Protein AF-A0A1Q6X1Z7-F1 (afdb_monomer_lite)

Sequence (160 aa):
MKRMRLGTMADRFVSDAEPDEGPIGLAHPVESYSLSGSLVGNVWKLTFRNGDESGTLNLPLPAKMLRYAADIHDGQTIGGDSRKPLLYKEWRFEGEVNGTGFFKAGIVARTKYFLVLQGRGNNCDTAEDFTHWRLKITGNKTDYAFYGELSTPAPDEQNE

Radius of gyration: 17.11 Å; chains: 1; bounding box: 55×32×43 Å

Structure (mmCIF, N/CA/C/O backbone):
data_AF-A0A1Q6X1Z7-F1
#
_entry.id   AF-A0A1Q6X1Z7-F1
#
loop_
_atom_site.group_PDB
_atom_site.id
_atom_site.type_symbol
_atom_site.label_atom_id
_atom_site.label_alt_id
_atom_site.label_comp_id
_atom_site.label_asym_id
_atom_site.label_entity_id
_atom_site.label_seq_id
_atom_site.pdbx_PDB_ins_code
_atom_site.Cartn_x
_atom_site.Cartn_y
_atom_site.Cartn_z
_atom_site.occupancy
_atom_site.B_iso_or_equiv
_atom_site.auth_seq_id
_atom_site.auth_comp_id
_atom_site.auth_asym_id
_atom_site.auth_atom_id
_atom_site.pdbx_PDB_model_num
ATOM 1 N N . MET A 1 1 ? 11.617 -4.748 -0.508 1.00 69.31 1 MET A N 1
ATOM 2 C CA . MET A 1 1 ? 10.543 -4.256 0.391 1.00 69.31 1 MET A CA 1
ATOM 3 C C . MET A 1 1 ? 11.058 -3.428 1.564 1.00 69.31 1 MET A C 1
ATOM 5 O O . MET A 1 1 ? 10.510 -2.361 1.765 1.00 69.31 1 MET A O 1
ATOM 9 N N . LYS A 1 2 ? 12.109 -3.840 2.301 1.00 73.31 2 LYS A N 1
ATOM 10 C CA . LYS A 1 2 ? 12.648 -3.070 3.452 1.00 73.31 2 LYS A CA 1
ATOM 11 C C . LYS A 1 2 ? 12.961 -1.593 3.154 1.00 73.31 2 LYS A C 1
ATOM 13 O O . LYS A 1 2 ? 12.865 -0.761 4.043 1.00 73.31 2 LYS A O 1
ATOM 18 N N . ARG A 1 3 ? 13.305 -1.278 1.903 1.00 84.88 3 ARG A N 1
ATOM 19 C CA . ARG A 1 3 ? 13.623 0.080 1.446 1.00 84.88 3 ARG A CA 1
ATOM 20 C C . ARG A 1 3 ? 12.415 0.888 0.968 1.00 84.88 3 ARG A C 1
ATOM 22 O O . ARG A 1 3 ? 12.552 2.087 0.782 1.00 84.88 3 ARG A O 1
ATOM 29 N N . MET A 1 4 ? 11.249 0.273 0.762 1.00 84.94 4 MET A N 1
ATOM 30 C CA . MET A 1 4 ? 10.068 0.977 0.250 1.00 84.94 4 MET A CA 1
ATOM 31 C C . MET A 1 4 ? 9.529 1.959 1.286 1.00 84.94 4 MET A C 1
ATOM 33 O O . MET A 1 4 ? 9.412 1.626 2.466 1.00 84.94 4 MET A O 1
ATOM 37 N N . ARG A 1 5 ? 9.169 3.157 0.828 1.00 86.50 5 ARG A N 1
ATOM 38 C CA . ARG A 1 5 ? 8.571 4.207 1.650 1.00 86.50 5 ARG A CA 1
ATOM 39 C C . ARG A 1 5 ? 7.288 4.678 0.989 1.00 86.50 5 ARG A C 1
ATOM 41 O O . ARG A 1 5 ? 7.267 4.911 -0.213 1.00 86.50 5 ARG A O 1
ATOM 48 N N . LEU A 1 6 ? 6.227 4.805 1.773 1.00 88.81 6 LEU A N 1
ATOM 49 C CA . LEU A 1 6 ? 4.983 5.395 1.292 1.00 88.81 6 LEU A CA 1
ATOM 50 C C . LEU A 1 6 ? 5.122 6.913 1.231 1.00 88.81 6 LEU A C 1
ATOM 52 O O . LEU A 1 6 ? 5.811 7.503 2.065 1.00 88.81 6 LEU A O 1
ATOM 56 N N . GLY A 1 7 ? 4.457 7.517 0.250 1.00 89.81 7 GLY A N 1
ATOM 57 C CA . GLY A 1 7 ? 4.226 8.952 0.201 1.00 89.81 7 GLY A CA 1
ATOM 58 C C . GLY A 1 7 ? 3.431 9.458 1.403 1.00 89.81 7 GLY A C 1
ATOM 59 O O . GLY A 1 7 ? 2.921 8.695 2.228 1.00 89.81 7 GLY A O 1
ATOM 60 N N . THR A 1 8 ? 3.332 10.779 1.494 1.00 93.38 8 THR A N 1
ATOM 61 C CA . THR A 1 8 ? 2.674 11.475 2.606 1.00 93.38 8 THR A CA 1
ATOM 62 C C . THR A 1 8 ? 1.191 11.737 2.369 1.00 93.38 8 THR A C 1
ATOM 64 O O . THR A 1 8 ? 0.540 12.319 3.234 1.00 93.38 8 THR A O 1
ATOM 67 N N . MET A 1 9 ? 0.656 11.317 1.222 1.00 93.75 9 MET A N 1
ATOM 68 C CA . MET A 1 9 ? -0.737 11.506 0.830 1.00 93.75 9 MET A CA 1
ATOM 69 C C . MET A 1 9 ? -1.337 10.206 0.298 1.00 93.75 9 MET A C 1
ATOM 71 O O . MET A 1 9 ? -0.627 9.345 -0.231 1.00 93.75 9 MET A O 1
ATOM 75 N N . ALA A 1 10 ? -2.651 10.083 0.451 1.00 91.50 10 ALA A N 1
ATOM 76 C CA . ALA A 1 10 ? -3.454 9.036 -0.149 1.00 91.50 10 ALA A CA 1
ATOM 77 C C . ALA A 1 10 ? -4.808 9.590 -0.591 1.00 91.50 10 ALA A C 1
ATOM 79 O O . ALA A 1 10 ? -5.548 10.140 0.225 1.00 91.50 10 ALA A O 1
ATOM 80 N N . ASP A 1 11 ? -5.152 9.363 -1.851 1.00 90.50 11 ASP A N 1
ATOM 81 C CA . ASP A 1 11 ? -6.425 9.771 -2.428 1.00 90.50 11 ASP A CA 1
ATOM 82 C C . ASP A 1 11 ? -7.406 8.604 -2.409 1.00 90.50 11 ASP A C 1
ATOM 84 O O . ASP A 1 11 ? -7.071 7.455 -2.716 1.00 90.50 11 ASP A O 1
ATOM 88 N N . ARG A 1 12 ? -8.638 8.884 -2.006 1.00 87.50 12 ARG A N 1
ATOM 89 C CA . ARG A 1 12 ? -9.717 7.908 -1.946 1.00 87.50 12 ARG A CA 1
ATOM 90 C C . ARG A 1 12 ? -10.347 7.757 -3.323 1.00 87.50 12 ARG A C 1
ATOM 92 O O . ARG A 1 12 ? -10.688 8.739 -3.971 1.00 87.50 12 ARG A O 1
ATOM 99 N N . PHE A 1 13 ? -10.604 6.515 -3.713 1.00 72.44 13 PHE A N 1
ATOM 100 C CA . PHE A 1 13 ? -11.340 6.187 -4.926 1.00 72.44 13 PHE A CA 1
ATOM 101 C C . PHE A 1 13 ? -12.537 5.294 -4.588 1.00 72.44 13 PHE A C 1
ATOM 103 O O . PHE A 1 13 ? -12.402 4.312 -3.850 1.00 72.44 13 PHE A O 1
ATOM 110 N N . VAL A 1 14 ? -13.705 5.629 -5.135 1.00 62.56 14 VAL A N 1
ATOM 111 C CA . VAL A 1 14 ? -14.913 4.792 -5.084 1.00 62.56 14 VAL A CA 1
ATOM 112 C C . VAL A 1 14 ? -15.009 4.093 -6.437 1.00 62.56 14 VAL A C 1
ATOM 114 O O . VAL A 1 14 ? -14.918 4.748 -7.470 1.00 62.56 14 VAL A O 1
ATOM 117 N N . SER A 1 15 ? -15.086 2.762 -6.463 1.00 51.16 15 SER A 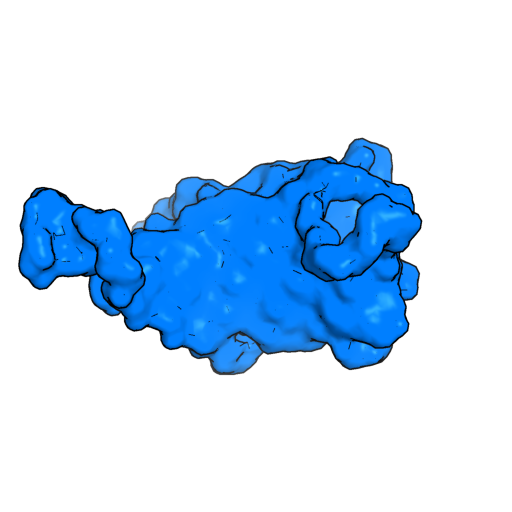N 1
ATOM 118 C CA . SER A 1 15 ? -15.240 2.029 -7.724 1.00 51.16 15 SER A CA 1
ATOM 119 C C . SER A 1 15 ? -16.711 2.007 -8.118 1.00 51.16 15 SER A C 1
ATOM 121 O O . SER A 1 15 ? -17.430 1.215 -7.524 1.00 51.16 15 SER A O 1
ATOM 123 N N . ASP A 1 16 ? -17.128 2.860 -9.058 1.00 48.50 16 ASP A N 1
ATOM 124 C CA . ASP A 1 16 ? -18.408 2.842 -9.802 1.00 48.50 16 ASP A CA 1
ATOM 125 C C . ASP A 1 16 ? -19.675 2.398 -9.033 1.00 48.50 16 ASP A C 1
ATOM 127 O O . ASP A 1 16 ? -20.607 1.853 -9.622 1.00 48.50 16 ASP A O 1
ATOM 131 N N . ALA A 1 17 ? -19.742 2.633 -7.722 1.00 43.09 17 ALA A N 1
ATOM 132 C CA . ALA A 1 17 ? -21.011 2.699 -7.021 1.00 43.09 17 ALA A CA 1
ATOM 133 C C . ALA A 1 17 ? -21.589 4.074 -7.347 1.00 43.09 17 ALA A C 1
ATOM 135 O O . ALA A 1 17 ? -20.845 5.057 -7.387 1.00 43.09 17 ALA A O 1
ATOM 136 N N . GLU A 1 18 ? -22.876 4.103 -7.677 1.00 44.69 18 GLU A N 1
ATOM 137 C CA . GLU A 1 18 ? -23.630 5.285 -8.088 1.00 44.69 18 GLU A CA 1
ATOM 138 C C . GLU A 1 18 ? -23.192 6.543 -7.311 1.00 44.69 18 GLU A C 1
ATOM 140 O O . GLU A 1 18 ? -22.967 6.458 -6.104 1.00 44.69 18 GLU A O 1
ATOM 145 N N . PRO A 1 19 ? -23.065 7.712 -7.971 1.00 47.94 19 PRO A N 1
ATOM 146 C CA . PRO A 1 19 ? -22.452 8.922 -7.404 1.00 47.94 19 PRO A CA 1
ATOM 147 C C . PRO A 1 19 ? -23.068 9.421 -6.081 1.00 47.94 19 PRO A C 1
ATOM 149 O O . PRO A 1 19 ? -22.464 10.266 -5.422 1.00 47.94 19 PRO A O 1
ATOM 152 N N . ASP A 1 20 ? -24.226 8.886 -5.683 1.00 49.50 20 ASP A N 1
ATOM 153 C CA . ASP A 1 20 ? -24.947 9.223 -4.456 1.00 49.50 20 ASP A CA 1
ATOM 154 C C . ASP A 1 20 ? -24.656 8.287 -3.260 1.00 49.50 20 ASP A C 1
ATOM 156 O O . ASP A 1 20 ? -24.997 8.634 -2.125 1.00 49.50 20 ASP A O 1
ATOM 160 N N . GLU A 1 21 ? -23.989 7.140 -3.446 1.00 51.75 21 GLU A N 1
ATOM 161 C CA . GLU A 1 21 ? -23.572 6.271 -2.336 1.00 51.75 21 GLU A CA 1
ATOM 162 C C . GLU A 1 21 ? -22.104 6.525 -1.960 1.00 51.75 21 GLU A C 1
ATOM 164 O O . GLU A 1 21 ? -21.154 6.078 -2.605 1.00 51.75 21 GLU A O 1
ATOM 169 N N . GLY A 1 22 ? -21.902 7.271 -0.869 1.00 57.12 22 GLY A N 1
ATOM 170 C CA . GLY A 1 22 ? -20.583 7.455 -0.264 1.00 57.12 22 GLY A CA 1
ATOM 171 C C . GLY A 1 22 ? -19.930 6.123 0.152 1.00 57.12 22 GLY A C 1
ATOM 172 O O . GLY A 1 22 ? -20.608 5.107 0.304 1.00 57.12 22 GLY A O 1
ATOM 173 N N . PRO A 1 23 ? -18.604 6.102 0.385 1.00 64.94 23 PRO A N 1
ATOM 174 C CA . PRO A 1 23 ? -17.887 4.869 0.700 1.00 64.94 23 PRO A CA 1
ATOM 175 C C . PRO A 1 23 ? -18.447 4.203 1.962 1.00 64.94 23 PRO A C 1
ATOM 177 O O . PRO A 1 23 ? -18.491 4.802 3.041 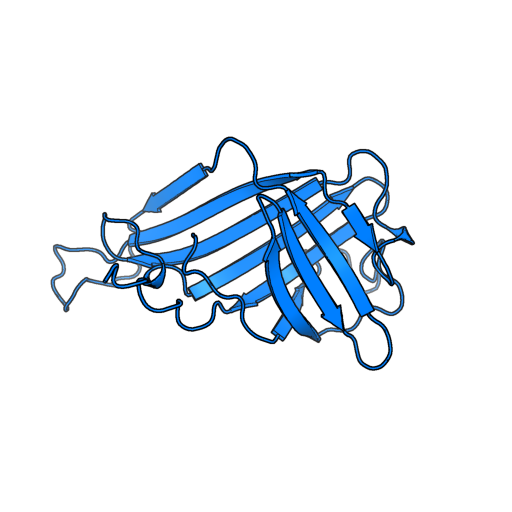1.00 64.94 23 PRO A O 1
ATOM 180 N N . ILE A 1 24 ? -18.829 2.932 1.841 1.00 78.19 24 ILE A N 1
ATOM 181 C CA . ILE A 1 24 ? -19.363 2.153 2.958 1.00 78.19 24 ILE A CA 1
ATOM 182 C C . ILE A 1 24 ? -18.228 1.895 3.958 1.00 78.19 24 ILE A C 1
ATOM 184 O O . ILE A 1 24 ? -17.147 1.441 3.586 1.00 78.19 24 ILE A O 1
ATOM 188 N N . GLY A 1 25 ? -18.471 2.155 5.245 1.00 75.62 25 GLY A N 1
ATOM 189 C CA . GLY A 1 25 ? -17.565 1.751 6.328 1.00 75.62 25 GLY A CA 1
ATOM 190 C C . GLY A 1 25 ? -16.516 2.777 6.769 1.00 75.62 25 GLY A C 1
ATOM 191 O O . GLY A 1 25 ? -15.667 2.427 7.591 1.00 75.62 25 GLY A O 1
ATOM 192 N N . LEU A 1 26 ? -16.577 4.022 6.279 1.00 78.81 26 LEU A N 1
ATOM 193 C CA . LEU A 1 26 ? -15.749 5.143 6.746 1.00 78.81 26 LEU A CA 1
ATOM 194 C C . LEU A 1 26 ? -16.594 6.206 7.455 1.00 78.81 26 LEU A C 1
ATOM 196 O O . LEU A 1 26 ? -17.610 6.650 6.926 1.00 78.81 26 LEU A O 1
ATOM 200 N N . ALA A 1 27 ? -16.146 6.657 8.627 1.00 75.50 27 ALA A N 1
ATOM 201 C CA . ALA A 1 27 ? -16.691 7.865 9.247 1.00 75.50 27 ALA A CA 1
ATOM 202 C C . ALA A 1 27 ? -16.086 9.116 8.579 1.00 75.50 27 ALA A C 1
ATOM 204 O O . ALA A 1 27 ? -14.877 9.150 8.356 1.00 75.50 27 ALA A O 1
ATOM 205 N N . HIS A 1 28 ? -16.921 10.108 8.249 1.00 80.38 28 HIS A N 1
ATOM 206 C CA . HIS A 1 28 ? -16.536 11.4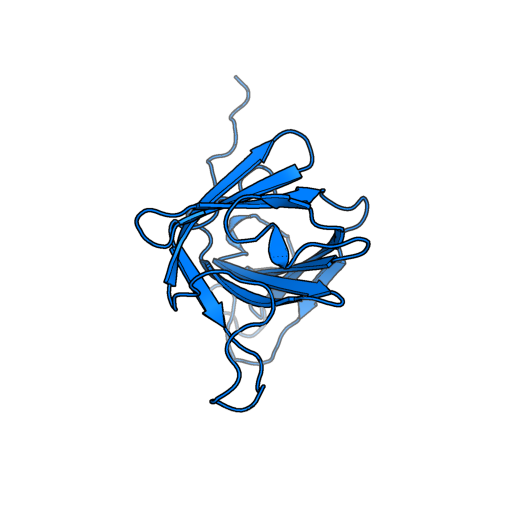10 7.665 1.00 80.38 28 HIS A CA 1
ATOM 207 C C . HIS A 1 28 ? -15.505 11.318 6.522 1.00 80.38 28 HIS A C 1
ATOM 209 O O . HIS A 1 28 ? -14.367 11.791 6.638 1.00 80.38 28 HIS A O 1
ATOM 215 N N . PRO A 1 29 ? -15.863 10.661 5.409 1.00 83.19 29 PRO A N 1
ATOM 216 C CA . PRO A 1 29 ? -14.887 10.333 4.392 1.00 83.19 29 PRO A CA 1
ATOM 217 C C . PRO A 1 29 ? -14.531 11.578 3.551 1.00 83.19 29 PRO A C 1
ATOM 219 O O . PRO A 1 29 ? -15.403 12.197 2.945 1.00 83.19 29 PRO A O 1
ATOM 222 N N . VAL A 1 30 ? -13.236 11.885 3.411 1.00 87.69 30 VAL A N 1
ATOM 223 C CA . VAL A 1 30 ? -12.701 12.970 2.552 1.00 87.69 30 VAL A CA 1
ATOM 224 C C . VAL A 1 30 ? -12.017 12.420 1.299 1.00 87.69 30 VAL A C 1
ATOM 226 O O . VAL A 1 30 ? -11.713 11.228 1.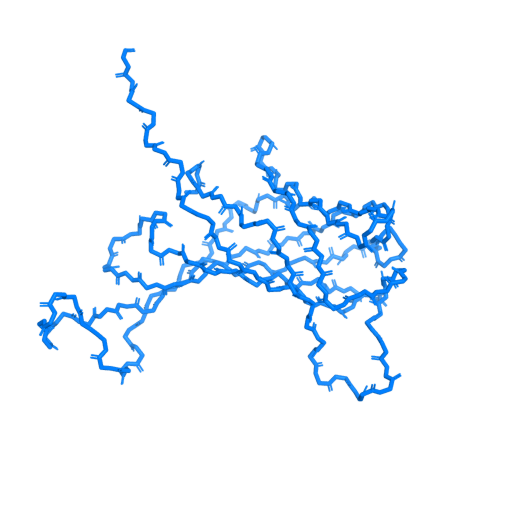236 1.00 87.69 30 VAL A O 1
ATOM 229 N N . GLU A 1 31 ? -11.809 13.252 0.282 1.00 88.25 31 GLU A N 1
ATOM 230 C CA . GLU A 1 31 ? -11.167 12.820 -0.969 1.00 88.25 31 GLU A CA 1
ATOM 231 C C . GLU A 1 31 ? -9.681 12.506 -0.791 1.00 88.25 31 GLU A C 1
ATOM 233 O O . GLU A 1 31 ? -9.209 11.514 -1.333 1.00 88.25 31 GLU A O 1
ATOM 238 N N . SER A 1 32 ? -8.962 13.292 0.012 1.00 92.44 32 SER A N 1
ATOM 239 C CA . SER A 1 32 ? -7.525 13.123 0.224 1.00 92.44 32 SER A CA 1
ATOM 240 C C . SER A 1 32 ? -7.182 13.088 1.708 1.00 92.44 32 SER A C 1
ATOM 242 O O . SER A 1 32 ? -7.750 13.823 2.519 1.00 92.44 32 SER A O 1
ATOM 244 N N . TYR A 1 33 ? -6.247 12.215 2.064 1.00 94.75 33 TYR A N 1
ATOM 245 C CA . TYR A 1 33 ? -5.786 11.988 3.425 1.00 94.75 33 TYR A CA 1
ATOM 246 C C . TYR A 1 33 ? -4.286 12.214 3.501 1.00 94.75 33 TYR A C 1
ATOM 248 O O . TYR A 1 33 ? -3.534 11.706 2.669 1.00 94.75 33 TYR A O 1
ATOM 256 N N . SER A 1 34 ? -3.828 12.848 4.580 1.00 96.12 34 SER A N 1
ATOM 257 C CA . SER A 1 34 ? -2.411 12.731 4.926 1.00 96.12 34 SER A CA 1
ATOM 258 C C . SER A 1 34 ? -2.124 11.304 5.391 1.00 96.12 34 SER A C 1
ATOM 260 O O . SER A 1 34 ? -2.891 10.713 6.160 1.00 96.12 34 SER A O 1
ATOM 262 N N . LEU A 1 35 ? -1.017 10.749 4.917 1.00 96.81 35 LEU A N 1
ATOM 263 C CA . LEU A 1 35 ? -0.603 9.376 5.135 1.00 96.81 35 LEU A CA 1
ATOM 264 C C . LEU A 1 35 ? 0.754 9.337 5.833 1.00 96.81 35 LEU A C 1
ATOM 266 O O . LEU A 1 35 ? 1.691 10.058 5.504 1.00 96.81 35 LEU A O 1
ATOM 270 N N . SER A 1 36 ? 0.877 8.422 6.784 1.00 94.75 36 SER A N 1
ATOM 271 C CA . SER A 1 36 ? 2.169 7.961 7.280 1.00 94.75 36 SER A CA 1
ATOM 272 C C . SER A 1 36 ? 2.155 6.442 7.345 1.00 94.75 36 SER A C 1
ATOM 274 O O . SER A 1 36 ? 1.206 5.861 7.876 1.00 94.75 36 SER A O 1
ATOM 276 N N . GLY A 1 37 ? 3.192 5.805 6.813 1.00 92.69 37 GLY A N 1
ATOM 277 C CA . GLY A 1 37 ? 3.309 4.354 6.770 1.00 92.69 37 GLY A CA 1
ATOM 278 C C . GLY A 1 37 ? 4.622 3.871 7.365 1.00 92.69 37 GLY A C 1
ATOM 279 O O . GLY A 1 37 ? 5.673 4.463 7.127 1.00 92.69 37 GLY A O 1
ATOM 280 N N . SER A 1 38 ? 4.571 2.777 8.116 1.00 91.00 38 SER A N 1
ATOM 281 C CA . SER A 1 38 ? 5.768 2.090 8.593 1.00 91.00 38 SER A CA 1
ATOM 282 C C . SER A 1 38 ? 5.579 0.580 8.581 1.00 91.00 38 SER A C 1
ATOM 284 O O . SER A 1 38 ? 4.472 0.069 8.760 1.00 91.00 38 SER A O 1
ATOM 286 N N . LEU A 1 39 ? 6.676 -0.142 8.370 1.00 90.12 39 LEU A N 1
ATOM 287 C CA . LEU A 1 39 ? 6.719 -1.586 8.541 1.00 90.12 39 LEU A CA 1
ATOM 288 C C . LEU A 1 39 ? 7.219 -1.886 9.958 1.00 90.12 39 LEU A C 1
ATOM 290 O O . LEU A 1 39 ? 8.377 -1.622 10.273 1.00 90.12 39 LEU A O 1
ATOM 294 N N . VAL A 1 40 ? 6.346 -2.415 10.818 1.00 89.81 40 VAL A N 1
ATOM 295 C CA . VAL A 1 40 ? 6.685 -2.792 12.199 1.00 89.81 40 VAL A CA 1
ATOM 296 C C . VAL A 1 40 ? 6.579 -4.306 12.322 1.00 89.81 40 VAL A C 1
ATOM 298 O O . VAL A 1 40 ? 5.492 -4.878 12.230 1.00 89.81 40 VAL A O 1
ATOM 301 N N . GLY A 1 41 ? 7.723 -4.972 12.488 1.00 89.62 41 GLY A N 1
ATOM 302 C CA . GLY A 1 41 ? 7.794 -6.427 12.379 1.00 89.62 41 GLY A CA 1
ATOM 303 C C . GLY A 1 41 ? 7.366 -6.877 10.980 1.00 89.62 41 GLY A C 1
ATOM 304 O O . GLY A 1 41 ? 7.985 -6.496 9.991 1.00 89.62 41 GLY A O 1
ATOM 305 N N . ASN A 1 42 ? 6.289 -7.658 10.899 1.00 91.69 42 ASN A N 1
ATOM 306 C CA . ASN A 1 42 ? 5.730 -8.146 9.636 1.00 91.69 42 ASN A CA 1
ATOM 307 C C . ASN A 1 42 ? 4.364 -7.511 9.314 1.00 91.69 42 ASN A C 1
ATOM 309 O O . ASN A 1 42 ? 3.517 -8.145 8.694 1.00 91.69 42 ASN A O 1
ATOM 313 N N . VAL A 1 43 ? 4.112 -6.289 9.790 1.00 95.12 43 VAL A N 1
ATOM 314 C CA . VAL A 1 43 ? 2.834 -5.588 9.609 1.00 95.12 43 VAL A CA 1
ATOM 315 C C . VAL A 1 43 ? 3.087 -4.190 9.060 1.00 95.12 43 VAL A C 1
ATOM 317 O O . VAL A 1 43 ? 3.798 -3.393 9.674 1.00 95.12 43 VAL A O 1
ATOM 320 N N . TRP A 1 44 ? 2.477 -3.878 7.919 1.00 94.31 44 TRP A N 1
ATOM 321 C CA . TRP A 1 44 ? 2.398 -2.508 7.422 1.00 94.31 44 TRP A CA 1
ATOM 322 C C . TRP A 1 44 ? 1.345 -1.747 8.217 1.00 94.31 44 TRP A C 1
ATOM 324 O O . TRP A 1 44 ? 0.155 -2.055 8.150 1.00 94.31 44 TRP A O 1
ATOM 334 N N . LYS A 1 45 ? 1.788 -0.752 8.981 1.00 96.44 45 LYS A N 1
ATOM 335 C CA . LYS A 1 45 ? 0.929 0.143 9.747 1.00 96.44 45 LYS A CA 1
ATOM 336 C C . LYS A 1 45 ? 0.758 1.444 8.976 1.00 96.44 45 LYS A C 1
ATOM 338 O O . LYS A 1 45 ? 1.703 2.221 8.854 1.00 96.44 45 LYS A O 1
ATOM 343 N N . LEU A 1 46 ? -0.447 1.677 8.468 1.00 97.12 46 LEU A N 1
ATOM 344 C CA . LEU A 1 46 ? -0.797 2.850 7.672 1.00 97.12 46 LEU A CA 1
ATOM 345 C C . LEU A 1 46 ? -1.725 3.745 8.481 1.00 97.12 46 LEU A C 1
ATOM 347 O O . LEU A 1 46 ? -2.811 3.317 8.856 1.00 97.12 46 LEU A O 1
ATOM 351 N N . THR A 1 47 ? -1.303 4.969 8.772 1.00 97.50 47 THR A N 1
ATOM 352 C CA . THR A 1 47 ? -2.114 5.946 9.506 1.00 97.50 47 THR A CA 1
ATOM 353 C C . THR A 1 47 ? -2.539 7.063 8.573 1.00 97.50 47 THR A C 1
ATOM 355 O O . THR A 1 47 ? -1.686 7.762 8.030 1.00 97.50 47 THR A O 1
ATOM 358 N N . PHE A 1 48 ? -3.851 7.219 8.439 1.00 96.81 48 PHE A N 1
ATOM 359 C CA . PHE A 1 48 ? -4.522 8.215 7.618 1.00 96.81 48 PHE A CA 1
ATOM 360 C C . PHE A 1 48 ? -5.087 9.311 8.525 1.00 96.81 48 PHE A C 1
ATOM 362 O O . PHE A 1 48 ? -5.582 9.002 9.615 1.00 96.81 48 PHE A O 1
ATOM 369 N N . ARG A 1 49 ? -5.039 10.573 8.090 1.00 96.38 49 ARG A N 1
ATOM 370 C CA . ARG A 1 49 ? -5.701 11.696 8.777 1.00 96.38 49 ARG A CA 1
ATOM 371 C C . ARG A 1 49 ? -6.485 12.554 7.792 1.00 96.38 49 ARG A C 1
ATOM 373 O O . ARG A 1 49 ? -5.956 12.876 6.728 1.00 96.38 49 ARG A O 1
ATOM 380 N N . ASN A 1 50 ? -7.700 12.937 8.176 1.00 92.44 50 ASN A N 1
ATOM 381 C CA . ASN A 1 50 ? -8.620 13.799 7.417 1.00 92.44 50 ASN A CA 1
ATOM 382 C C . ASN A 1 50 ? -8.697 15.232 7.994 1.00 92.44 50 ASN A C 1
ATOM 384 O O . ASN A 1 50 ? -9.690 15.924 7.797 1.00 92.44 50 ASN A O 1
ATOM 388 N N . GLY A 1 51 ? -7.669 15.658 8.736 1.00 89.69 51 GLY A N 1
ATOM 389 C CA . GLY A 1 51 ? -7.694 16.850 9.584 1.00 89.69 51 GLY A CA 1
ATOM 390 C C . GLY A 1 51 ? -7.509 16.435 11.040 1.00 89.69 51 GLY A C 1
ATOM 391 O O . GLY A 1 51 ? -6.443 15.930 11.397 1.00 89.69 51 GLY A O 1
ATOM 392 N N . ASP A 1 52 ? -8.555 16.599 11.847 1.00 88.38 52 ASP A N 1
ATOM 393 C CA . ASP A 1 52 ? -8.518 16.322 13.288 1.00 88.38 52 ASP A CA 1
ATOM 394 C C . ASP A 1 52 ? -8.712 14.838 13.639 1.00 88.38 52 ASP A C 1
ATOM 396 O O . ASP A 1 52 ? -8.304 14.395 14.717 1.00 88.38 52 ASP A O 1
ATOM 400 N N . GLU A 1 53 ? -9.303 14.038 12.745 1.00 93.75 53 GLU A N 1
ATOM 401 C CA . GLU A 1 53 ? -9.492 12.609 12.981 1.00 93.75 53 GLU A CA 1
ATOM 402 C C . GLU A 1 53 ? -8.369 11.784 12.347 1.00 93.75 53 GLU A C 1
ATOM 404 O O . GLU A 1 53 ? -7.734 12.143 11.350 1.00 93.75 53 GLU A O 1
ATOM 409 N N . SER A 1 54 ? -8.125 10.616 12.937 1.00 95.81 54 SER A N 1
ATOM 410 C CA . SER A 1 54 ? -7.157 9.662 12.415 1.00 95.81 54 SER A CA 1
ATOM 411 C C . SER A 1 54 ? -7.691 8.241 12.470 1.00 95.81 54 SER A C 1
ATOM 413 O O . SER A 1 54 ? -8.513 7.887 13.319 1.00 95.81 54 SER A O 1
ATOM 415 N N . GLY A 1 55 ? -7.204 7.418 11.551 1.00 96.88 55 GLY A N 1
ATOM 416 C CA . GLY A 1 55 ? -7.494 5.998 11.481 1.00 96.88 55 GLY A CA 1
ATOM 417 C C . GLY A 1 55 ? -6.242 5.237 11.084 1.00 96.88 55 GLY A C 1
ATOM 418 O O . GLY A 1 55 ? -5.447 5.706 10.268 1.00 96.88 55 GLY A O 1
ATOM 419 N N . THR A 1 56 ? -6.051 4.052 11.657 1.00 97.56 56 THR A N 1
ATOM 420 C CA . THR A 1 56 ? -4.938 3.175 11.286 1.00 97.56 56 THR A CA 1
ATOM 421 C C . THR A 1 56 ? -5.458 1.896 10.655 1.00 97.56 56 THR A C 1
ATOM 423 O O . THR A 1 56 ? -6.333 1.252 11.225 1.00 97.56 56 THR A O 1
ATOM 426 N N . LEU A 1 57 ? -4.867 1.498 9.529 1.00 97.75 57 LEU A N 1
ATOM 427 C CA . LEU A 1 57 ? -4.976 0.158 8.961 1.00 97.75 57 LEU A CA 1
ATOM 428 C C . LEU A 1 57 ? -3.692 -0.617 9.253 1.00 97.75 57 LEU A C 1
ATOM 430 O O . LEU A 1 57 ? -2.588 -0.134 9.003 1.00 97.75 57 LEU A O 1
ATOM 434 N N . ASN A 1 58 ? -3.841 -1.825 9.780 1.00 97.44 58 ASN A N 1
ATOM 435 C CA . ASN A 1 58 ? -2.745 -2.760 9.994 1.00 97.44 58 ASN A CA 1
ATOM 436 C C . ASN A 1 58 ? -2.880 -3.887 8.973 1.00 97.44 58 ASN A C 1
ATOM 438 O O . ASN A 1 58 ? -3.876 -4.613 9.001 1.00 97.44 58 ASN A O 1
ATOM 442 N N . LEU A 1 59 ? -1.887 -4.014 8.093 1.00 97.19 59 LEU A N 1
ATOM 443 C CA . LEU A 1 59 ? -1.842 -4.980 6.998 1.00 97.19 59 LEU A CA 1
ATOM 444 C C . LEU A 1 59 ? -0.722 -5.997 7.282 1.00 97.19 59 LEU A C 1
ATOM 446 O O . LEU A 1 59 ? 0.452 -5.709 7.020 1.00 97.19 59 LEU A O 1
ATOM 450 N N . PRO A 1 60 ? -1.028 -7.159 7.883 1.00 96.31 60 PRO A N 1
ATOM 451 C CA . PRO A 1 60 ? -0.041 -8.208 8.100 1.00 96.31 60 PRO A CA 1
ATOM 452 C C . PRO A 1 60 ? 0.481 -8.721 6.762 1.00 96.31 60 PRO A C 1
ATOM 454 O O . PRO A 1 60 ? -0.302 -9.145 5.920 1.00 96.31 60 PRO A O 1
ATOM 457 N N . LEU A 1 61 ? 1.797 -8.713 6.567 1.00 93.69 61 LEU A N 1
ATOM 458 C CA . LEU A 1 61 ? 2.403 -9.213 5.341 1.00 93.69 61 LEU A CA 1
ATOM 459 C C . LEU A 1 61 ? 2.107 -10.713 5.178 1.00 93.69 61 LEU A C 1
ATOM 461 O O . LEU A 1 61 ? 2.447 -11.504 6.066 1.00 93.69 61 LEU A O 1
ATOM 465 N N . PRO A 1 62 ? 1.510 -11.129 4.048 1.00 92.88 62 PRO A N 1
ATOM 466 C CA . PRO A 1 62 ? 1.215 -12.527 3.794 1.00 92.88 62 PRO A CA 1
ATOM 467 C C . PRO A 1 62 ? 2.504 -13.318 3.574 1.00 92.88 62 PRO A C 1
ATOM 469 O O . PRO A 1 62 ? 3.514 -12.794 3.105 1.00 92.88 62 PRO A O 1
ATOM 472 N N . ALA A 1 63 ? 2.443 -14.624 3.837 1.00 90.06 63 ALA A N 1
ATOM 473 C CA . ALA A 1 63 ? 3.562 -15.534 3.585 1.00 90.06 63 ALA A CA 1
ATOM 474 C C . ALA A 1 63 ? 3.938 -15.635 2.094 1.00 90.06 63 ALA A C 1
ATOM 476 O O . ALA A 1 63 ? 5.044 -16.051 1.757 1.00 90.06 63 ALA A O 1
ATOM 477 N N . LYS A 1 64 ? 3.010 -15.284 1.196 1.00 91.12 64 LYS A N 1
ATOM 478 C CA . LYS A 1 64 ? 3.207 -15.286 -0.254 1.00 91.12 64 LYS A CA 1
ATOM 479 C C . LYS A 1 64 ? 2.847 -13.924 -0.824 1.00 91.12 64 LYS A C 1
ATOM 481 O O . LYS A 1 64 ? 1.847 -13.332 -0.437 1.00 91.12 64 LYS A O 1
ATOM 486 N N . MET A 1 65 ? 3.641 -13.482 -1.787 1.00 93.31 65 MET A N 1
ATOM 487 C CA . MET A 1 65 ? 3.430 -12.263 -2.557 1.00 93.31 65 MET A CA 1
ATOM 488 C C . MET A 1 65 ? 3.396 -12.638 -4.037 1.00 93.31 65 MET A C 1
ATOM 490 O O . MET A 1 65 ? 4.227 -13.431 -4.487 1.00 93.31 65 MET A O 1
ATOM 494 N N . LEU A 1 66 ? 2.415 -12.115 -4.776 1.00 95.44 66 LEU A N 1
ATOM 495 C CA . LEU A 1 66 ? 2.320 -12.343 -6.217 1.00 95.44 66 LEU A CA 1
ATOM 496 C C . LEU A 1 66 ? 3.089 -11.257 -6.962 1.00 95.44 66 LEU A C 1
ATOM 498 O O . LEU A 1 66 ? 2.952 -10.074 -6.653 1.00 95.44 66 LEU A O 1
ATOM 502 N N . ARG A 1 67 ? 3.865 -11.675 -7.963 1.00 94.81 67 ARG A N 1
ATOM 503 C CA . ARG A 1 67 ? 4.687 -10.803 -8.805 1.00 94.81 67 ARG A CA 1
ATOM 504 C C . ARG A 1 67 ? 4.204 -10.900 -10.239 1.00 94.81 67 ARG A C 1
ATOM 506 O O . ARG A 1 67 ? 4.066 -12.006 -10.755 1.00 94.81 67 ARG A O 1
ATOM 513 N N . TYR A 1 68 ? 3.999 -9.753 -10.868 1.00 95.12 68 TYR A N 1
ATOM 514 C CA . TYR A 1 68 ? 3.705 -9.651 -12.291 1.00 95.12 68 TYR A CA 1
ATOM 515 C C . TYR A 1 68 ? 4.715 -8.717 -12.943 1.00 95.12 68 TYR A C 1
ATOM 517 O O . TYR A 1 68 ? 5.073 -7.688 -12.373 1.00 95.12 68 TYR A O 1
ATOM 525 N N . ALA A 1 69 ? 5.165 -9.092 -14.135 1.00 95.19 69 ALA A N 1
ATOM 526 C CA . ALA A 1 69 ? 5.968 -8.251 -15.002 1.00 95.19 69 ALA A CA 1
ATOM 527 C C . ALA A 1 69 ? 5.560 -8.532 -16.449 1.00 95.19 69 ALA A C 1
ATOM 529 O O . ALA A 1 69 ? 5.515 -9.695 -16.854 1.00 95.19 69 ALA A O 1
ATOM 530 N N . ALA A 1 70 ? 5.230 -7.491 -17.206 1.00 94.62 70 ALA A N 1
ATOM 531 C CA . ALA A 1 70 ? 4.811 -7.626 -18.595 1.00 94.62 70 ALA A CA 1
ATOM 532 C C . ALA A 1 70 ? 5.254 -6.419 -19.422 1.00 94.62 70 ALA A C 1
ATOM 534 O O . ALA A 1 70 ? 5.227 -5.284 -18.945 1.00 94.62 70 ALA A O 1
ATOM 535 N N . ASP A 1 71 ? 5.626 -6.669 -20.675 1.00 93.75 71 ASP A N 1
ATOM 536 C CA . ASP A 1 71 ? 5.615 -5.622 -21.690 1.00 93.75 71 ASP A CA 1
ATOM 537 C C . ASP A 1 71 ? 4.152 -5.372 -22.072 1.00 93.75 71 ASP A C 1
ATOM 539 O O . ASP A 1 71 ? 3.466 -6.278 -22.543 1.00 93.75 71 ASP A O 1
ATOM 543 N N . ILE A 1 72 ? 3.667 -4.161 -21.807 1.00 93.75 72 ILE A N 1
ATOM 544 C CA . ILE A 1 72 ? 2.298 -3.742 -22.138 1.00 93.75 72 ILE A CA 1
ATOM 545 C C . ILE A 1 72 ? 2.223 -3.030 -23.494 1.00 93.75 72 ILE A C 1
ATOM 547 O O . ILE A 1 72 ? 1.183 -2.473 -23.836 1.00 93.75 72 ILE A O 1
ATOM 551 N N . HIS A 1 73 ? 3.317 -3.053 -24.263 1.00 91.44 73 HIS A N 1
ATOM 552 C CA . HIS A 1 73 ? 3.432 -2.497 -25.608 1.00 91.44 73 HIS A CA 1
ATOM 553 C C . HIS A 1 73 ? 3.063 -1.005 -25.696 1.00 91.44 73 HIS A C 1
ATOM 555 O O . HIS A 1 73 ? 2.520 -0.542 -26.697 1.00 91.44 73 HIS A O 1
ATOM 561 N N . ASP A 1 74 ? 3.399 -0.233 -24.659 1.00 91.88 74 ASP A N 1
ATOM 562 C CA . ASP A 1 74 ? 3.178 1.220 -24.587 1.00 91.88 74 ASP A CA 1
ATOM 563 C C . ASP A 1 74 ? 4.336 2.049 -25.181 1.00 91.88 74 ASP A C 1
ATOM 565 O O . ASP A 1 74 ? 4.340 3.278 -25.101 1.00 91.88 74 ASP A O 1
ATOM 569 N N . GLY A 1 75 ? 5.328 1.376 -25.773 1.00 90.75 75 GLY A N 1
ATOM 570 C CA . GLY A 1 75 ? 6.487 1.986 -26.425 1.00 90.75 75 GLY A CA 1
ATOM 571 C C . GLY A 1 75 ? 7.616 2.409 -25.480 1.00 90.75 75 GLY A C 1
ATOM 572 O O . GLY A 1 75 ? 8.622 2.941 -25.956 1.00 90.75 75 GLY A O 1
ATOM 573 N N . GLN A 1 76 ? 7.503 2.177 -24.167 1.00 91.75 76 GLN A N 1
ATOM 574 C CA . GLN A 1 76 ? 8.565 2.529 -23.223 1.00 91.75 76 GLN A CA 1
ATOM 575 C C . GLN A 1 76 ? 9.705 1.514 -23.245 1.00 91.75 76 GLN A C 1
ATOM 577 O O . GLN A 1 76 ? 9.505 0.301 -23.277 1.00 91.75 76 GLN A O 1
ATOM 582 N N . THR A 1 77 ? 10.936 2.020 -23.220 1.00 91.50 77 THR A N 1
ATOM 583 C CA . THR A 1 77 ? 12.145 1.214 -23.412 1.00 91.50 77 THR A CA 1
ATOM 584 C C . THR A 1 77 ? 13.235 1.605 -22.430 1.00 91.50 77 THR A C 1
ATOM 586 O O . THR A 1 77 ? 13.340 2.753 -21.992 1.00 91.50 77 THR A O 1
ATOM 589 N N . ILE A 1 78 ? 14.082 0.641 -22.083 1.00 86.81 78 ILE A N 1
ATOM 590 C CA . ILE A 1 78 ? 15.229 0.874 -21.210 1.00 86.81 78 ILE A CA 1
ATOM 591 C C . ILE A 1 78 ? 16.308 1.598 -22.019 1.00 86.81 78 ILE A C 1
ATOM 593 O O . ILE A 1 78 ? 16.889 1.032 -22.945 1.00 86.81 78 ILE A O 1
ATOM 597 N N . GLY A 1 79 ? 16.587 2.854 -21.659 1.00 85.38 79 GLY A N 1
ATOM 598 C CA . GLY A 1 79 ? 17.635 3.657 -22.296 1.00 85.38 79 GLY A CA 1
ATOM 599 C C . GLY A 1 79 ? 17.398 3.943 -23.785 1.00 85.38 79 GLY A C 1
ATOM 600 O O . GLY A 1 79 ? 18.361 4.188 -24.504 1.00 85.38 79 GLY A O 1
ATOM 601 N N . GLY A 1 80 ? 16.149 3.876 -24.258 1.00 83.88 80 GLY A N 1
ATOM 602 C CA . GLY A 1 80 ? 15.794 4.130 -25.659 1.00 83.88 80 GLY A CA 1
ATOM 603 C C . GLY A 1 80 ? 15.994 2.949 -26.621 1.00 83.88 80 GLY A C 1
ATOM 604 O O . GLY A 1 80 ? 15.772 3.114 -27.819 1.00 83.88 80 GLY A O 1
ATOM 605 N N . ASP A 1 81 ? 16.413 1.766 -26.150 1.00 85.50 81 ASP A N 1
ATOM 606 C CA . ASP A 1 81 ? 16.580 0.581 -27.007 1.00 85.50 81 ASP A CA 1
ATOM 607 C C . ASP A 1 81 ? 15.248 -0.165 -27.180 1.00 85.50 81 ASP A C 1
ATOM 609 O O . ASP A 1 81 ? 14.775 -0.833 -26.260 1.00 85.50 81 ASP A O 1
ATOM 613 N N . SER A 1 82 ? 14.669 -0.115 -28.384 1.00 81.81 82 SER A N 1
ATOM 614 C CA . SER A 1 82 ? 13.396 -0.769 -28.736 1.00 81.81 82 SER A CA 1
ATOM 615 C C . SER A 1 82 ? 13.372 -2.288 -28.562 1.00 81.81 82 SER A C 1
ATOM 617 O O . SER A 1 82 ? 12.298 -2.882 -28.540 1.00 81.81 82 SER A O 1
ATOM 619 N N . ARG A 1 83 ? 14.530 -2.934 -28.387 1.00 85.25 83 ARG A N 1
ATOM 620 C CA . ARG A 1 83 ? 14.629 -4.374 -28.092 1.00 85.25 83 ARG A CA 1
ATOM 621 C C . ARG A 1 83 ? 14.548 -4.684 -26.597 1.00 85.25 83 ARG A C 1
ATOM 623 O O . ARG A 1 83 ? 14.548 -5.852 -26.216 1.00 85.25 83 ARG A O 1
ATOM 630 N N . LYS A 1 84 ? 14.541 -3.655 -25.747 1.00 89.00 84 LYS A N 1
ATOM 631 C CA . LYS A 1 84 ? 14.536 -3.760 -24.286 1.00 89.00 84 LYS A CA 1
ATOM 632 C C . LYS A 1 84 ? 13.309 -3.031 -23.741 1.00 89.00 84 LYS A C 1
ATOM 634 O O . LYS A 1 84 ? 13.445 -1.891 -23.284 1.00 89.00 84 LYS A O 1
ATOM 639 N N . PRO A 1 85 ? 12.121 -3.655 -23.805 1.00 91.25 85 PRO A N 1
ATOM 640 C CA . PRO A 1 85 ? 10.916 -3.034 -23.282 1.00 91.25 85 PRO A CA 1
ATOM 641 C C . PRO A 1 85 ? 11.082 -2.745 -21.790 1.00 91.25 85 PRO A C 1
ATOM 643 O O . PRO A 1 85 ? 11.681 -3.528 -21.044 1.00 91.25 85 PRO A O 1
ATOM 646 N N . LEU A 1 86 ? 10.564 -1.598 -21.367 1.00 93.81 86 LEU A N 1
ATOM 647 C CA . LEU A 1 86 ? 10.457 -1.257 -19.961 1.00 93.81 86 LEU A CA 1
ATOM 648 C C . LEU A 1 86 ? 9.198 -1.938 -19.418 1.00 93.81 86 LEU A C 1
ATOM 650 O O . LEU A 1 86 ? 8.082 -1.577 -19.779 1.00 93.81 86 LEU A O 1
ATOM 654 N N . LEU A 1 87 ? 9.380 -2.951 -18.575 1.00 95.25 87 LEU A N 1
ATOM 655 C CA . LEU A 1 87 ? 8.279 -3.793 -18.123 1.00 95.25 87 LEU A CA 1
ATOM 656 C C . LEU A 1 87 ? 7.404 -3.023 -17.140 1.00 95.25 87 LEU A C 1
ATOM 658 O O . LEU A 1 87 ? 7.918 -2.390 -16.217 1.00 95.25 87 LEU A O 1
ATOM 662 N N . TYR A 1 88 ? 6.090 -3.139 -17.300 1.00 96.19 88 TYR A N 1
ATOM 663 C CA . TYR A 1 88 ? 5.140 -2.842 -16.238 1.00 96.19 88 TYR A CA 1
ATOM 664 C C . TYR A 1 88 ? 5.249 -3.912 -15.156 1.00 96.19 88 TYR A C 1
ATOM 666 O O . TYR A 1 88 ? 5.308 -5.102 -15.474 1.00 96.19 88 TYR A O 1
ATOM 674 N N . LYS A 1 89 ? 5.295 -3.499 -13.888 1.00 96.31 89 LYS A N 1
ATOM 675 C CA . LYS A 1 89 ? 5.571 -4.390 -12.758 1.00 96.31 89 LYS A CA 1
ATOM 676 C C . LYS A 1 89 ? 4.575 -4.188 -11.639 1.00 96.31 89 LYS A C 1
ATOM 678 O O . LYS A 1 89 ? 4.235 -3.055 -11.306 1.00 96.31 89 LYS A O 1
ATOM 683 N N . GLU A 1 90 ? 4.189 -5.292 -11.006 1.00 96.88 90 GLU A N 1
ATOM 684 C CA . GLU A 1 90 ? 3.339 -5.274 -9.823 1.00 96.88 90 GLU A CA 1
ATOM 685 C C . GLU A 1 90 ? 3.779 -6.276 -8.760 1.00 96.88 90 GLU A C 1
ATOM 687 O O . GLU A 1 90 ? 4.073 -7.439 -9.057 1.00 96.88 90 GLU A O 1
ATOM 692 N N . TRP A 1 91 ? 3.706 -5.844 -7.503 1.00 95.62 91 TRP A N 1
ATOM 693 C CA . TRP A 1 91 ? 3.677 -6.718 -6.335 1.00 95.62 91 TRP A CA 1
ATOM 694 C C . TRP A 1 91 ? 2.311 -6.639 -5.675 1.00 95.62 91 TRP A C 1
ATOM 696 O O . TRP A 1 91 ? 1.847 -5.553 -5.329 1.00 95.62 91 TRP A O 1
ATOM 706 N N . ARG A 1 92 ? 1.678 -7.795 -5.474 1.00 97.06 92 ARG A N 1
ATOM 707 C CA . ARG A 1 92 ? 0.339 -7.887 -4.892 1.00 97.06 92 ARG A CA 1
ATOM 708 C C . ARG A 1 92 ? 0.365 -8.638 -3.569 1.00 97.06 92 ARG A C 1
ATOM 710 O O . ARG A 1 92 ? 0.938 -9.728 -3.466 1.00 97.06 92 ARG A O 1
ATOM 717 N N . PHE A 1 93 ? -0.311 -8.063 -2.584 1.00 96.62 93 PHE A N 1
ATOM 718 C CA . PHE A 1 93 ? -0.484 -8.605 -1.244 1.00 96.62 93 PHE A CA 1
ATOM 719 C C . PHE A 1 93 ? -1.969 -8.679 -0.920 1.00 96.62 93 PHE A C 1
ATOM 721 O O . PHE A 1 93 ? -2.699 -7.715 -1.142 1.00 96.62 93 PHE A O 1
ATOM 728 N N . GLU A 1 94 ? -2.397 -9.793 -0.343 1.00 97.19 94 GLU A N 1
ATOM 729 C CA . GLU A 1 94 ? -3.756 -9.971 0.161 1.00 97.19 94 GLU A CA 1
ATOM 730 C C . GLU A 1 94 ? -3.693 -10.561 1.566 1.00 97.19 94 GLU A C 1
ATOM 732 O O . GLU A 1 94 ? -2.870 -11.437 1.842 1.00 97.19 94 GLU A O 1
ATOM 737 N N . GLY A 1 95 ? -4.575 -10.098 2.443 1.00 96.56 95 GLY A N 1
ATOM 738 C CA . GLY A 1 95 ? -4.709 -10.632 3.789 1.00 96.56 95 GLY A CA 1
ATOM 739 C C . GLY A 1 95 ? -5.907 -10.046 4.520 1.00 96.56 95 GLY A C 1
ATOM 740 O O . GLY A 1 95 ? -6.644 -9.218 3.983 1.00 96.56 95 GLY A O 1
ATOM 741 N N . GLU A 1 96 ? -6.106 -10.477 5.761 1.00 96.81 96 GLU A N 1
ATOM 742 C CA . GLU A 1 96 ? -7.069 -9.839 6.658 1.00 96.81 96 GLU A CA 1
ATOM 743 C C . GLU A 1 96 ? -6.505 -8.519 7.193 1.00 96.81 96 GLU A C 1
ATOM 745 O O . GLU A 1 96 ? -5.299 -8.385 7.408 1.00 96.81 96 GLU A O 1
ATOM 750 N N . VAL A 1 97 ? -7.377 -7.536 7.403 1.00 96.62 97 VAL A N 1
ATOM 751 C CA . VAL A 1 97 ? -7.002 -6.199 7.878 1.00 96.62 97 VAL A CA 1
ATOM 752 C C . VAL A 1 97 ? -7.636 -5.900 9.227 1.00 96.62 97 VAL A C 1
ATOM 754 O O . VAL A 1 97 ? -8.789 -6.239 9.480 1.00 96.62 97 VAL A O 1
ATOM 757 N N . ASN A 1 98 ? -6.886 -5.201 10.080 1.00 95.81 98 ASN A N 1
ATOM 758 C CA . ASN A 1 98 ? -7.408 -4.608 11.307 1.00 95.81 98 ASN A CA 1
ATOM 759 C C . ASN A 1 98 ? -7.418 -3.083 11.188 1.00 95.81 98 ASN A C 1
ATOM 761 O O . ASN A 1 98 ? -6.449 -2.501 10.699 1.00 95.81 98 ASN A O 1
ATOM 765 N N . GLY A 1 99 ? -8.480 -2.441 11.678 1.00 95.50 99 GLY A N 1
ATOM 766 C CA . GLY A 1 99 ? -8.657 -0.990 11.613 1.00 95.50 99 GLY A CA 1
ATOM 767 C C . GLY A 1 99 ? -8.946 -0.352 12.966 1.00 95.50 99 GLY A C 1
ATOM 768 O O . GLY A 1 99 ? -9.636 -0.930 13.805 1.00 95.50 99 GLY A O 1
ATOM 769 N N . THR A 1 100 ? -8.449 0.864 13.168 1.00 96.31 100 THR A N 1
ATOM 770 C CA . THR A 1 100 ? -8.771 1.721 14.320 1.00 96.31 100 THR A CA 1
ATOM 771 C C . THR A 1 100 ? -9.253 3.097 13.857 1.00 96.31 100 THR A C 1
ATOM 773 O O . THR A 1 100 ? -9.204 3.416 12.667 1.00 96.31 100 THR A O 1
ATOM 776 N N . GLY A 1 101 ? -9.728 3.922 14.796 1.00 95.25 101 GLY A N 1
ATOM 777 C CA . GLY A 1 101 ? -10.223 5.266 14.489 1.00 95.25 101 GLY A CA 1
ATOM 778 C C . GLY A 1 101 ? -11.421 5.223 13.545 1.00 95.25 101 GLY A C 1
ATOM 779 O O . GLY A 1 101 ? -12.287 4.358 13.702 1.00 95.25 101 GLY A O 1
ATOM 780 N N . PHE A 1 102 ? -11.446 6.094 12.535 1.00 93.81 102 PHE A N 1
ATOM 781 C CA . PHE A 1 102 ? -12.551 6.155 11.567 1.00 93.81 102 PHE A CA 1
ATOM 782 C C . PHE A 1 102 ? -12.715 4.896 10.695 1.00 93.81 102 PHE A C 1
ATOM 784 O O . PHE A 1 102 ? -13.761 4.726 10.074 1.00 93.81 102 PHE A O 1
ATOM 791 N N . PHE A 1 103 ? -11.740 3.976 10.683 1.00 93.88 103 PHE A N 1
ATOM 792 C CA . PHE A 1 103 ? -11.879 2.670 10.023 1.00 93.88 103 PHE A CA 1
ATOM 793 C C . PHE A 1 103 ? -12.618 1.635 10.881 1.00 93.88 103 PHE A C 1
ATOM 795 O O . PHE A 1 103 ? -13.140 0.650 10.362 1.00 93.88 103 PHE A O 1
ATOM 802 N N . LYS A 1 104 ? -12.664 1.820 12.207 1.00 93.19 104 LYS A N 1
ATOM 803 C CA . LYS A 1 104 ? -13.109 0.791 13.162 1.00 93.19 104 LYS A CA 1
ATOM 804 C C . LYS A 1 104 ? -14.529 0.284 12.886 1.00 93.19 104 LYS A C 1
ATOM 806 O O . LYS A 1 104 ? -14.807 -0.885 13.128 1.00 93.19 104 LYS A O 1
ATOM 811 N N . ALA A 1 105 ? -15.424 1.150 12.411 1.00 89.50 105 ALA A N 1
ATOM 812 C CA . ALA A 1 105 ? -16.822 0.798 12.168 1.00 89.50 105 ALA A CA 1
ATOM 813 C C . ALA A 1 105 ? -17.014 -0.120 10.943 1.00 89.50 105 ALA A C 1
ATOM 815 O O . ALA A 1 105 ? -17.912 -0.965 10.956 1.00 89.50 105 ALA A O 1
ATOM 816 N N . GLY A 1 106 ? -16.176 0.032 9.910 1.00 88.25 106 GLY A N 1
ATOM 817 C CA . GLY A 1 106 ? -16.237 -0.765 8.681 1.00 88.25 106 GLY A CA 1
ATOM 818 C C . GLY A 1 106 ? -15.455 -2.078 8.746 1.00 88.25 106 GLY A C 1
ATOM 819 O O . GLY A 1 106 ? -15.814 -3.038 8.067 1.00 88.25 106 GLY A O 1
ATOM 820 N N . ILE A 1 107 ? -14.414 -2.155 9.584 1.00 93.38 107 ILE A N 1
ATOM 821 C CA . ILE A 1 107 ? -13.608 -3.372 9.736 1.00 93.38 107 ILE A CA 1
ATOM 822 C C . ILE A 1 107 ? -14.297 -4.364 10.683 1.00 93.38 107 ILE A C 1
ATOM 824 O O . ILE A 1 107 ? -14.291 -4.210 11.904 1.00 93.38 107 ILE A O 1
ATOM 828 N N . VAL A 1 108 ? -14.858 -5.423 10.105 1.00 92.62 108 VAL A N 1
ATOM 829 C CA . VAL A 1 108 ? -15.465 -6.564 10.811 1.00 92.62 108 VAL A CA 1
ATOM 830 C C . VAL A 1 108 ? -14.703 -7.865 10.537 1.00 92.62 108 VAL A C 1
ATOM 832 O O . VAL A 1 108 ? -13.750 -7.887 9.756 1.00 92.62 108 VAL A O 1
ATOM 835 N N . ALA A 1 109 ? -15.120 -8.970 11.162 1.00 90.50 109 ALA A N 1
ATOM 836 C CA . ALA A 1 109 ? -14.527 -10.284 10.921 1.00 90.50 109 ALA A CA 1
ATOM 837 C C . ALA A 1 109 ? -14.445 -10.602 9.415 1.00 90.50 109 ALA A C 1
ATOM 839 O O . ALA A 1 109 ? -15.424 -10.415 8.689 1.00 90.50 109 ALA A O 1
ATOM 840 N N . ARG A 1 110 ? -13.283 -11.106 8.972 1.00 92.38 110 ARG A N 1
ATOM 841 C CA . ARG A 1 110 ? -12.961 -11.445 7.571 1.00 92.38 110 ARG A CA 1
ATOM 842 C C . ARG A 1 110 ? -12.912 -10.262 6.599 1.00 92.38 110 ARG A C 1
ATOM 844 O O . ARG A 1 110 ? -12.959 -10.474 5.389 1.00 92.38 110 ARG A O 1
ATOM 851 N N . THR A 1 111 ? -12.801 -9.030 7.095 1.00 95.88 111 THR A N 1
ATOM 852 C CA . THR A 1 111 ? -12.477 -7.890 6.228 1.00 95.88 111 THR A CA 1
ATOM 853 C C . THR A 1 111 ? -11.066 -8.061 5.680 1.00 95.88 111 THR A C 1
ATOM 855 O O . THR A 1 111 ? -10.125 -8.337 6.429 1.00 95.88 111 THR A O 1
ATOM 858 N N . LYS A 1 112 ? -10.919 -7.899 4.369 1.00 97.12 112 LYS A N 1
ATOM 859 C CA . LYS A 1 112 ? -9.675 -8.118 3.642 1.00 97.12 112 LYS A CA 1
ATOM 860 C C . LYS A 1 112 ? -9.107 -6.828 3.092 1.00 97.12 112 LYS A C 1
ATOM 862 O O . LYS A 1 112 ? -9.843 -5.896 2.766 1.00 97.12 112 LYS A O 1
ATOM 867 N N . TYR A 1 113 ? -7.796 -6.827 2.913 1.00 97.56 113 TYR A N 1
ATOM 868 C CA . TYR A 1 113 ? -7.113 -5.856 2.081 1.00 97.56 113 TYR A CA 1
ATOM 869 C C . TYR A 1 113 ? -6.518 -6.523 0.843 1.00 97.56 113 TYR A C 1
ATOM 871 O O . TYR A 1 113 ? -6.122 -7.688 0.875 1.00 97.56 113 TYR A O 1
ATOM 879 N N . PHE A 1 114 ? -6.403 -5.740 -0.223 1.00 97.50 114 PHE A N 1
ATOM 880 C CA . PHE A 1 114 ? -5.646 -6.066 -1.419 1.00 97.50 114 PHE A CA 1
ATOM 881 C C . PHE A 1 114 ? -4.766 -4.869 -1.776 1.00 97.50 114 PHE A C 1
ATOM 883 O O . PHE A 1 114 ? -5.268 -3.817 -2.177 1.00 97.50 114 PHE A O 1
ATOM 890 N N . LEU A 1 115 ? -3.459 -5.012 -1.567 1.00 97.25 115 LEU A N 1
ATOM 891 C CA . LEU A 1 115 ? -2.459 -3.983 -1.836 1.00 97.25 115 LEU A CA 1
ATOM 892 C C . LEU A 1 115 ? -1.699 -4.340 -3.109 1.00 97.25 115 LEU A C 1
ATOM 894 O O . LEU A 1 115 ? -1.088 -5.404 -3.185 1.00 97.25 115 LEU A O 1
ATOM 898 N N . VAL A 1 116 ? -1.693 -3.425 -4.069 1.00 97.19 116 VAL A N 1
ATOM 899 C CA . VAL A 1 116 ? -0.884 -3.496 -5.285 1.00 97.19 116 VAL A CA 1
ATOM 900 C C . VAL A 1 116 ? 0.157 -2.392 -5.215 1.00 97.19 116 VAL A C 1
ATOM 902 O O . VAL A 1 116 ? -0.203 -1.226 -5.099 1.00 97.19 116 VAL A O 1
ATOM 905 N N . LEU A 1 117 ? 1.435 -2.749 -5.278 1.00 96.00 117 LEU A N 1
ATOM 906 C CA . LEU A 1 117 ? 2.523 -1.817 -5.565 1.00 96.00 117 LEU A CA 1
ATOM 907 C C . LEU A 1 117 ? 2.819 -1.926 -7.053 1.00 96.00 117 LEU A C 1
ATOM 909 O O . LEU A 1 117 ? 2.985 -3.043 -7.539 1.00 96.00 117 LEU A O 1
ATOM 913 N N . GLN A 1 118 ? 2.893 -0.805 -7.759 1.00 96.00 118 GLN A N 1
ATOM 914 C CA . GLN A 1 118 ? 3.036 -0.785 -9.211 1.00 96.00 118 GLN A CA 1
ATOM 915 C C . GLN A 1 118 ? 4.095 0.212 -9.675 1.00 96.00 118 GLN A C 1
ATOM 917 O O . GLN A 1 118 ? 4.364 1.227 -9.024 1.00 96.00 118 GLN A O 1
ATOM 922 N N . GLY A 1 119 ? 4.676 -0.074 -10.831 1.00 95.31 119 GLY A N 1
ATOM 923 C CA . GLY A 1 119 ? 5.593 0.830 -11.504 1.00 95.31 119 GLY A CA 1
ATOM 924 C C . GLY A 1 119 ? 6.209 0.187 -12.737 1.00 95.31 119 GLY A C 1
ATOM 925 O O . GLY A 1 119 ? 5.556 -0.603 -13.425 1.00 95.31 119 GLY A O 1
ATOM 926 N N . ARG A 1 120 ? 7.449 0.560 -13.047 1.00 94.31 120 ARG A N 1
ATOM 927 C CA . ARG A 1 120 ? 8.152 0.129 -14.250 1.00 94.31 120 ARG A CA 1
ATOM 928 C C . ARG A 1 120 ? 9.617 -0.159 -13.970 1.00 94.31 120 ARG A C 1
ATOM 930 O O . ARG A 1 120 ? 10.257 0.555 -13.211 1.00 94.31 120 ARG A O 1
ATOM 937 N N . GLY A 1 121 ? 10.157 -1.173 -14.633 1.00 92.56 121 GLY A N 1
ATOM 938 C CA . GLY A 1 121 ? 11.552 -1.551 -14.459 1.00 92.56 121 GLY A CA 1
ATOM 939 C C . GLY A 1 121 ? 12.024 -2.570 -15.479 1.00 92.56 121 GLY A C 1
ATOM 940 O O . GLY A 1 121 ? 11.312 -2.947 -16.410 1.00 92.56 121 GLY A O 1
ATOM 941 N N . ASN A 1 122 ? 13.254 -3.033 -15.293 1.00 89.06 122 ASN A N 1
ATOM 942 C CA . ASN A 1 122 ? 13.762 -4.172 -16.044 1.00 89.06 122 ASN A CA 1
ATOM 943 C C . ASN A 1 122 ? 13.296 -5.495 -15.393 1.00 89.06 122 ASN A C 1
ATOM 945 O O . ASN A 1 122 ? 12.449 -5.517 -14.496 1.00 89.06 122 ASN A O 1
ATOM 949 N N . ASN A 1 123 ? 13.840 -6.621 -15.857 1.00 84.81 123 ASN A N 1
ATOM 950 C CA . ASN A 1 123 ? 13.463 -7.947 -15.361 1.00 84.81 123 ASN A CA 1
ATOM 951 C C . ASN A 1 123 ? 13.898 -8.232 -13.902 1.00 84.81 123 ASN A C 1
ATOM 953 O O . ASN A 1 123 ? 13.397 -9.168 -13.283 1.00 84.81 123 ASN A O 1
ATOM 957 N N . CYS A 1 124 ? 14.826 -7.457 -13.338 1.00 85.75 124 CYS A N 1
ATOM 958 C CA . CYS A 1 124 ? 15.212 -7.540 -11.930 1.00 85.75 124 CYS A CA 1
ATOM 959 C C . CYS A 1 124 ? 14.277 -6.673 -11.094 1.00 85.75 124 CYS A C 1
ATOM 961 O O . CYS A 1 124 ? 13.997 -5.550 -11.486 1.00 85.75 124 CYS A O 1
ATOM 963 N N . ASP A 1 125 ? 13.822 -7.150 -9.935 1.00 81.62 125 ASP A N 1
ATOM 964 C CA . ASP A 1 125 ? 12.986 -6.332 -9.049 1.00 81.62 125 ASP A CA 1
ATOM 965 C C . ASP A 1 125 ? 13.827 -5.531 -8.069 1.00 81.62 125 ASP A C 1
ATOM 967 O O . ASP A 1 125 ? 14.479 -6.095 -7.187 1.00 81.62 125 ASP A O 1
ATOM 971 N N . THR A 1 126 ? 13.738 -4.213 -8.192 1.00 86.94 126 THR A N 1
ATOM 972 C CA . THR A 1 126 ? 14.295 -3.250 -7.244 1.00 86.94 126 THR A CA 1
ATOM 973 C C . THR A 1 126 ? 13.170 -2.459 -6.575 1.00 86.94 126 THR A C 1
ATOM 975 O O . THR A 1 126 ? 12.018 -2.509 -7.007 1.00 86.94 126 THR A O 1
ATOM 978 N N . ALA A 1 127 ? 13.450 -1.783 -5.458 1.00 86.06 127 ALA A N 1
ATOM 979 C CA . ALA A 1 127 ? 12.419 -0.983 -4.791 1.00 86.06 127 ALA A CA 1
ATOM 980 C C . ALA A 1 127 ? 12.049 0.254 -5.625 1.00 86.06 127 ALA A C 1
ATOM 982 O O . ALA A 1 127 ? 10.916 0.717 -5.569 1.00 86.06 127 ALA A O 1
ATOM 983 N N . GLU A 1 128 ? 13.015 0.738 -6.396 1.00 89.56 128 GLU A N 1
ATOM 984 C CA . GLU A 1 128 ? 12.980 1.882 -7.295 1.00 89.56 128 GLU A CA 1
ATOM 985 C C . GLU A 1 128 ? 12.038 1.664 -8.481 1.00 89.56 128 GLU A C 1
ATOM 987 O O . GLU A 1 128 ? 11.500 2.629 -9.017 1.00 89.56 128 GLU A O 1
ATOM 992 N N . ASP A 1 129 ? 11.794 0.407 -8.858 1.00 92.12 129 ASP A N 1
ATOM 993 C CA . ASP A 1 129 ? 10.862 0.073 -9.934 1.00 92.12 129 ASP A CA 1
ATOM 994 C C . ASP A 1 129 ? 9.408 0.428 -9.586 1.00 92.12 129 ASP A C 1
ATOM 996 O O . ASP A 1 129 ? 8.568 0.519 -10.478 1.00 92.12 129 ASP A O 1
ATOM 1000 N N . PHE A 1 130 ? 9.076 0.591 -8.302 1.00 94.25 130 PHE A N 1
ATOM 1001 C CA . PHE A 1 130 ? 7.713 0.840 -7.839 1.00 94.25 130 PHE A CA 1
ATOM 1002 C C . PHE A 1 130 ? 7.545 2.304 -7.447 1.00 94.25 130 PHE A C 1
ATOM 1004 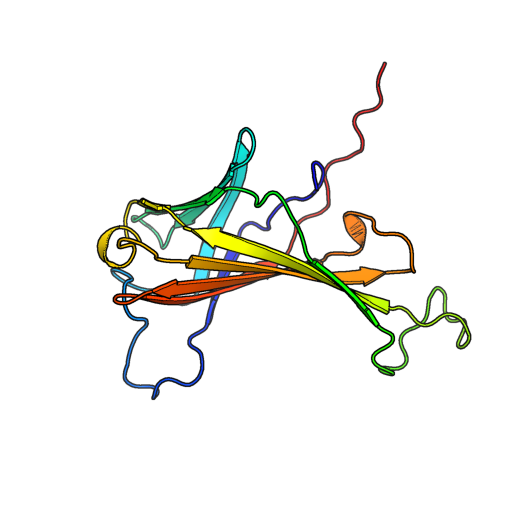O O . PHE A 1 130 ? 8.261 2.820 -6.593 1.00 94.25 130 PHE A O 1
ATOM 1011 N N . THR A 1 131 ? 6.545 2.955 -8.033 1.00 95.12 131 THR A N 1
ATOM 1012 C CA . THR A 1 131 ? 6.303 4.395 -7.866 1.00 95.12 131 THR A CA 1
ATOM 1013 C C . THR A 1 131 ? 4.936 4.701 -7.280 1.00 95.12 131 THR A C 1
ATOM 1015 O O . THR A 1 131 ? 4.750 5.758 -6.692 1.00 95.12 131 THR A O 1
ATOM 1018 N N . HIS A 1 132 ? 3.984 3.776 -7.394 1.00 96.19 132 HIS A N 1
ATOM 1019 C CA . HIS A 1 132 ? 2.614 3.978 -6.942 1.00 96.19 132 HIS A CA 1
ATOM 1020 C C . HIS A 1 132 ? 2.085 2.750 -6.223 1.00 96.19 132 HIS A C 1
ATOM 1022 O O . HIS A 1 132 ? 2.621 1.643 -6.335 1.00 96.19 132 HIS A O 1
ATOM 1028 N N . TRP A 1 133 ? 0.993 2.940 -5.498 1.00 96.44 133 TRP A N 1
ATOM 1029 C CA . TRP A 1 133 ? 0.284 1.862 -4.844 1.00 96.44 133 TRP A CA 1
ATOM 1030 C C . TRP A 1 133 ? -1.223 2.090 -4.866 1.00 96.44 133 TRP A C 1
ATOM 1032 O O . TRP A 1 133 ? -1.715 3.216 -4.897 1.00 96.44 133 TRP A O 1
ATOM 1042 N N . ARG A 1 134 ? -1.962 0.983 -4.811 1.00 96.62 134 ARG A N 1
ATOM 1043 C CA . ARG A 1 134 ? -3.408 0.957 -4.613 1.00 96.62 134 ARG A CA 1
ATOM 1044 C C . ARG A 1 134 ? -3.742 -0.023 -3.503 1.00 96.62 134 ARG A C 1
ATOM 1046 O O . ARG A 1 134 ? -3.344 -1.182 -3.563 1.00 96.62 134 ARG A O 1
ATOM 1053 N N . LEU A 1 135 ? -4.510 0.425 -2.520 1.00 97.00 135 LEU A N 1
ATOM 1054 C CA . LEU A 1 135 ? -5.011 -0.395 -1.423 1.00 97.00 135 LEU A CA 1
ATOM 1055 C C . LEU A 1 135 ? -6.531 -0.473 -1.510 1.00 97.00 135 LEU A C 1
ATOM 1057 O O . LEU A 1 135 ? -7.200 0.530 -1.289 1.00 97.00 135 LEU A O 1
ATOM 1061 N N . LYS A 1 136 ? -7.083 -1.653 -1.788 1.00 96.00 136 LYS A N 1
ATOM 1062 C CA . LYS A 1 136 ? -8.525 -1.900 -1.686 1.00 96.00 136 LYS A CA 1
ATOM 1063 C C . LYS A 1 136 ? -8.840 -2.582 -0.357 1.00 96.00 136 LYS A C 1
ATOM 1065 O O . LYS A 1 136 ? -8.180 -3.560 -0.016 1.00 96.00 136 LYS A O 1
ATOM 1070 N N . ILE A 1 137 ? -9.849 -2.097 0.362 1.00 95.25 137 ILE A N 1
ATOM 1071 C CA . ILE A 1 137 ? -10.414 -2.754 1.543 1.00 95.25 137 ILE A CA 1
ATOM 1072 C C . ILE A 1 137 ? -11.807 -3.264 1.186 1.00 95.25 137 ILE A C 1
ATOM 1074 O O . ILE A 1 137 ? -12.603 -2.533 0.607 1.00 95.25 137 ILE A O 1
ATOM 1078 N N . THR A 1 138 ? -12.079 -4.529 1.501 1.00 94.25 138 THR A N 1
ATOM 1079 C CA . THR A 1 138 ? -13.356 -5.183 1.185 1.00 94.25 138 THR A CA 1
ATOM 1080 C C . THR A 1 138 ? -13.846 -6.024 2.347 1.00 94.25 138 THR A C 1
ATOM 1082 O O . THR A 1 138 ? -13.081 -6.758 2.974 1.00 94.25 138 THR A O 1
ATOM 1085 N N . GLY A 1 139 ? -15.140 -5.954 2.619 1.00 91.31 139 GLY A N 1
ATOM 1086 C CA . GLY A 1 139 ? -15.811 -6.759 3.625 1.00 91.31 139 GLY A CA 1
ATOM 1087 C C . GLY A 1 139 ? -17.303 -6.456 3.663 1.00 91.31 139 GLY A C 1
ATOM 1088 O O . GLY A 1 139 ? -17.794 -5.563 2.983 1.00 91.31 139 GLY A O 1
ATOM 1089 N N . ASN A 1 140 ? -18.040 -7.165 4.514 1.00 89.75 140 ASN A N 1
ATOM 1090 C CA . ASN A 1 140 ? -19.502 -7.035 4.577 1.00 89.75 140 ASN A CA 1
ATOM 1091 C C . ASN A 1 140 ? -20.001 -5.632 4.976 1.00 89.75 140 ASN A C 1
ATOM 1093 O O . ASN A 1 140 ? -21.181 -5.344 4.816 1.00 89.75 140 ASN A O 1
ATOM 1097 N N . LYS A 1 141 ? -19.137 -4.789 5.554 1.00 89.25 141 LYS A N 1
ATOM 1098 C CA . LYS A 1 141 ? -19.453 -3.414 5.975 1.00 89.25 141 LYS A CA 1
ATOM 1099 C C . LYS A 1 141 ? -18.495 -2.379 5.389 1.00 89.25 141 LYS A C 1
ATOM 1101 O O . LYS A 1 141 ? -18.383 -1.284 5.934 1.00 89.25 141 LYS A O 1
ATOM 1106 N N . THR A 1 142 ? -17.748 -2.739 4.350 1.00 89.50 142 THR A N 1
ATOM 1107 C CA . THR A 1 142 ? -16.738 -1.850 3.782 1.00 89.50 142 THR A CA 1
ATOM 1108 C C . THR A 1 142 ? -16.416 -2.197 2.336 1.00 89.50 142 THR A C 1
ATOM 1110 O O . THR A 1 142 ? -16.119 -3.349 2.019 1.00 89.50 142 THR A O 1
ATOM 1113 N N . ASP A 1 143 ? -16.448 -1.185 1.475 1.00 90.50 143 ASP A N 1
ATOM 1114 C CA . ASP A 1 143 ? -15.840 -1.232 0.148 1.00 90.50 143 ASP A CA 1
ATOM 1115 C C . ASP A 1 143 ? -15.303 0.161 -0.185 1.00 90.50 143 ASP A C 1
ATOM 1117 O O . ASP A 1 143 ? -16.057 1.110 -0.404 1.00 90.50 143 ASP A O 1
ATOM 1121 N N . TYR A 1 144 ? -13.982 0.302 -0.149 1.00 90.00 144 TYR A N 1
ATOM 1122 C CA . TYR A 1 144 ? -13.298 1.522 -0.559 1.00 90.00 144 TYR A CA 1
ATOM 1123 C C . TYR A 1 144 ? -11.873 1.213 -1.008 1.00 90.00 144 TYR A C 1
ATOM 1125 O O . TYR A 1 144 ? -11.271 0.200 -0.633 1.00 90.00 144 TYR A O 1
ATOM 1133 N N . ALA A 1 145 ? -11.306 2.116 -1.803 1.00 93.69 145 ALA A N 1
ATOM 1134 C CA . ALA A 1 145 ? -9.912 2.050 -2.201 1.00 93.69 145 ALA A CA 1
ATOM 1135 C C . ALA A 1 145 ? -9.181 3.360 -1.909 1.00 93.69 145 ALA A C 1
ATOM 1137 O O . ALA A 1 145 ? -9.763 4.442 -1.937 1.00 93.69 145 ALA A O 1
ATOM 1138 N N . PHE A 1 146 ? -7.882 3.234 -1.671 1.00 95.19 146 PHE A N 1
ATOM 1139 C CA . PHE A 1 146 ? -6.936 4.335 -1.621 1.00 95.19 146 PHE A CA 1
ATOM 1140 C C . PHE A 1 146 ? -5.881 4.158 -2.703 1.00 95.19 146 PHE A C 1
ATOM 1142 O O . PHE A 1 146 ? -5.496 3.031 -3.032 1.00 95.19 146 PHE A O 1
ATOM 1149 N N . TYR A 1 147 ? -5.402 5.277 -3.216 1.00 95.06 147 TYR A N 1
ATOM 1150 C CA . TYR A 1 147 ? -4.297 5.378 -4.146 1.00 95.06 147 TYR A CA 1
ATOM 1151 C C . TYR A 1 147 ? -3.251 6.330 -3.583 1.00 95.06 147 TYR A C 1
ATOM 1153 O O . TYR A 1 147 ? -3.587 7.286 -2.891 1.00 95.06 147 TYR A O 1
ATOM 1161 N N . GLY A 1 148 ? -1.987 6.092 -3.892 1.00 94.56 148 GLY A N 1
ATOM 1162 C CA . GLY A 1 148 ? -0.952 7.063 -3.593 1.00 94.56 148 GLY A CA 1
ATOM 1163 C C . GLY A 1 148 ? 0.370 6.720 -4.248 1.00 94.56 148 GLY A C 1
ATOM 1164 O O . GLY A 1 148 ? 0.523 5.711 -4.942 1.00 94.56 148 GLY A O 1
ATOM 1165 N N . GLU A 1 149 ? 1.344 7.576 -3.988 1.00 94.69 149 GLU A N 1
ATOM 1166 C CA . GLU A 1 149 ? 2.707 7.427 -4.481 1.00 94.69 149 GLU A CA 1
ATOM 1167 C C . GLU A 1 149 ? 3.599 6.736 -3.444 1.00 94.69 149 GLU A C 1
ATOM 1169 O O . GLU A 1 149 ? 3.336 6.743 -2.234 1.00 94.69 149 GLU A O 1
ATOM 1174 N N . LEU A 1 150 ? 4.675 6.124 -3.927 1.00 92.94 150 LEU A N 1
ATOM 1175 C CA . LEU A 1 150 ? 5.817 5.719 -3.122 1.00 92.94 150 LEU A CA 1
ATOM 1176 C C . LEU A 1 150 ? 6.836 6.861 -3.123 1.00 92.94 150 LEU A C 1
ATOM 1178 O O . LEU A 1 150 ? 7.099 7.487 -4.144 1.00 92.94 150 LEU A O 1
ATOM 1182 N N . SER A 1 151 ? 7.423 7.132 -1.963 1.00 89.81 151 SER A N 1
ATOM 1183 C CA . SER A 1 151 ? 8.560 8.044 -1.858 1.00 89.81 151 SER A CA 1
ATOM 1184 C C . SER A 1 151 ? 9.847 7.359 -2.296 1.00 89.81 151 SER A C 1
ATOM 1186 O O . SER A 1 151 ? 9.923 6.129 -2.363 1.00 89.81 151 SER A O 1
ATOM 1188 N N . THR A 1 152 ? 10.891 8.164 -2.501 1.00 86.44 152 THR A N 1
ATOM 1189 C CA . THR A 1 152 ? 12.249 7.670 -2.728 1.00 86.44 152 THR A CA 1
ATOM 1190 C C . THR A 1 152 ? 12.591 6.571 -1.715 1.00 86.44 152 THR A C 1
ATOM 1192 O O . THR A 1 152 ? 12.449 6.797 -0.502 1.00 86.44 152 THR A O 1
ATOM 1195 N N . PRO A 1 153 ? 13.020 5.382 -2.178 1.00 85.06 153 PRO A N 1
ATOM 1196 C CA . PRO A 1 153 ? 13.390 4.299 -1.283 1.00 85.06 153 PRO A CA 1
ATOM 1197 C C . PRO A 1 153 ? 14.478 4.728 -0.293 1.00 85.06 153 PRO A C 1
ATOM 1199 O O . PRO A 1 153 ? 15.312 5.582 -0.590 1.00 85.06 153 PRO A O 1
ATOM 1202 N N . ALA A 1 154 ? 14.499 4.111 0.890 1.00 82.00 154 ALA A N 1
ATOM 1203 C CA . ALA A 1 154 ? 15.623 4.259 1.811 1.00 82.00 154 ALA A CA 1
ATOM 1204 C C . ALA A 1 154 ? 16.936 3.875 1.098 1.00 82.00 154 ALA A C 1
ATOM 1206 O O . ALA A 1 154 ? 1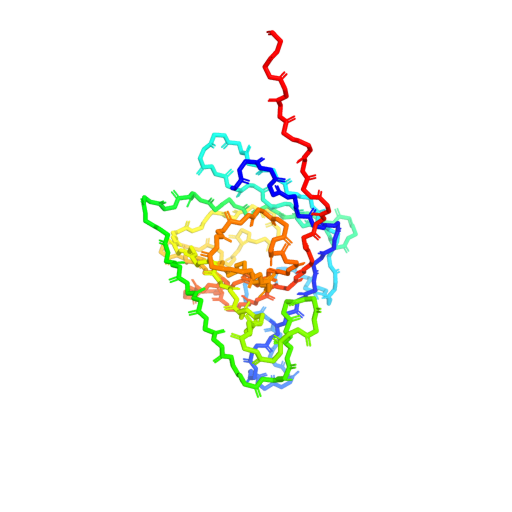6.903 2.984 0.244 1.00 82.00 154 ALA A O 1
ATOM 1207 N N . PRO A 1 155 ? 18.084 4.485 1.435 1.00 78.56 155 PRO A N 1
ATOM 1208 C CA . PRO A 1 155 ? 19.376 3.968 0.992 1.00 78.56 155 PRO A CA 1
ATOM 1209 C C . PRO A 1 155 ? 19.576 2.531 1.496 1.00 78.56 155 PRO A C 1
ATOM 1211 O O . PRO A 1 155 ? 18.964 2.126 2.489 1.00 78.56 155 PRO A O 1
ATOM 1214 N N . ASP A 1 156 ? 20.396 1.746 0.797 1.00 73.62 156 ASP A N 1
ATOM 1215 C CA . ASP A 1 156 ? 20.855 0.465 1.334 1.00 73.62 156 ASP A CA 1
ATOM 1216 C C . ASP A 1 156 ? 21.623 0.736 2.639 1.00 73.62 156 ASP A C 1
ATOM 1218 O O . ASP A 1 156 ? 22.456 1.646 2.689 1.00 73.62 156 ASP A O 1
ATOM 1222 N N . GLU A 1 157 ? 21.338 -0.021 3.703 1.00 62.03 157 GLU A N 1
ATOM 1223 C CA . GLU A 1 157 ? 22.213 -0.036 4.878 1.00 62.03 157 GLU A CA 1
ATOM 1224 C C . GLU A 1 157 ? 23.559 -0.600 4.410 1.00 62.03 157 GLU A C 1
ATOM 1226 O O . GLU A 1 157 ? 23.680 -1.793 4.125 1.00 62.03 157 GLU A O 1
ATOM 1231 N N . GLN A 1 158 ? 24.557 0.270 4.243 1.00 44.78 158 GLN A N 1
ATOM 1232 C CA . GLN A 1 158 ? 25.936 -0.175 4.106 1.00 44.78 158 GLN A CA 1
ATOM 1233 C C . GLN A 1 158 ? 26.303 -0.792 5.453 1.00 44.78 158 GLN A C 1
ATOM 1235 O O . GLN A 1 158 ? 26.414 -0.081 6.447 1.00 44.78 158 GLN A O 1
ATOM 1240 N N . ASN A 1 159 ? 26.394 -2.121 5.490 1.00 44.34 159 ASN A N 1
ATOM 1241 C CA . ASN A 1 159 ? 27.010 -2.821 6.606 1.00 44.34 159 ASN A CA 1
ATOM 1242 C C . ASN A 1 159 ? 28.456 -2.321 6.706 1.00 44.34 159 ASN A C 1
ATOM 1244 O O . ASN A 1 159 ? 29.266 -2.637 5.832 1.00 44.34 159 ASN A O 1
ATOM 1248 N N . GLU A 1 160 ? 28.736 -1.523 7.731 1.00 36.59 160 GLU A N 1
ATOM 1249 C CA . GLU A 1 160 ? 30.086 -1.288 8.244 1.00 36.59 160 GLU A CA 1
ATOM 1250 C C . GLU A 1 160 ? 30.425 -2.368 9.279 1.00 36.59 160 GLU A C 1
ATOM 1252 O O . GLU A 1 160 ? 29.528 -2.717 10.087 1.00 36.59 160 GLU A O 1
#

pLDDT: mean 87.82, std 13.02, range [36.59, 97.75]

Foldseek 3Di:
DQQWFFDQKKAKDDDPDPPPDDWFQFDPDDGMWGWGWDCDPQWIWIWTHPDPWIKIKIHGFDPDKDKDWAQPVPQDADVNDSVGGWIKIKIKTKDQMDMDTRNNRQRDPPWMKIKIFIATHGPDDDSVRTFKMKIFIDDPRGTIMMIGTIDRTHDPPPDD

Secondary structure (DSSP, 8-state):
-TT-EE-SEEEEE--SS-TTSPPBT-SS--SEEEEEEEEETTEEEEEEESSS-EEEEEEEPPS--EEEEE---SS-BGGG-TTSB-EEEEEEEEEE-EE-GGGTTT--TT-EEEEEEEEEE-SS--STTEEEEEEEEEETTEEEEEEEEEE-PPPP----